Protein AF-A0A497RKM7-F1 (afdb_monomer_lite)

Foldseek 3Di:
DPDVDPDQWDDWDWDQDPQEIETETEGAEEAQPPCVVVVVVVVQVVQCVVSVVVVGHHDYYHYHYPYYDHDPVVVVD

Sequence (77 aa):
MDIEYPPCLTILDTEILDNRLHFIVYFRSRDAYGGFPANVAGLQLLKEYMANEVGVEPGKTIVFAKDIHLYERQFNW

Radius of gyration: 14.74 Å; chains: 1; bounding box: 37×22×37 Å

Structure (mmCIF, N/CA/C/O backbone):
data_AF-A0A497RKM7-F1
#
_entry.id   AF-A0A497RKM7-F1
#
loop_
_atom_site.group_PDB
_atom_site.id
_atom_site.type_symbol
_atom_site.label_atom_id
_atom_site.label_alt_id
_atom_site.label_comp_id
_atom_site.label_asym_id
_atom_site.label_entity_id
_atom_site.label_seq_id
_atom_site.pdbx_PDB_ins_code
_atom_site.Cartn_x
_atom_site.Cartn_y
_atom_site.Cartn_z
_atom_site.occupancy
_atom_site.B_iso_or_equiv
_atom_site.auth_seq_id
_atom_site.auth_comp_id
_atom_site.auth_asym_id
_atom_site.auth_atom_id
_atom_site.pdbx_PDB_model_num
ATOM 1 N N . MET A 1 1 ? -7.356 13.442 -19.363 1.00 53.84 1 MET A N 1
ATOM 2 C CA . MET A 1 1 ? -6.258 14.127 -18.654 1.00 53.84 1 MET A CA 1
ATOM 3 C C . MET A 1 1 ? -4.972 13.501 -19.154 1.00 53.84 1 MET A C 1
ATOM 5 O O . MET A 1 1 ? -4.692 12.376 -18.761 1.00 53.84 1 MET A O 1
ATOM 9 N N . ASP A 1 2 ? -4.263 14.169 -20.063 1.00 69.06 2 ASP A N 1
ATOM 10 C CA . ASP A 1 2 ? -2.923 13.742 -20.477 1.00 69.06 2 ASP A CA 1
ATOM 11 C C . ASP A 1 2 ? -1.925 14.227 -19.429 1.00 69.06 2 ASP A C 1
ATOM 13 O O . ASP A 1 2 ? -1.530 15.389 -19.400 1.00 69.06 2 ASP A O 1
ATOM 17 N N . ILE A 1 3 ? -1.604 13.333 -18.501 1.00 81.38 3 ILE A N 1
ATOM 18 C CA . ILE A 1 3 ? -0.570 13.523 -17.486 1.00 81.38 3 ILE A CA 1
ATOM 19 C C . ILE A 1 3 ? 0.644 12.719 -17.934 1.00 81.38 3 ILE A C 1
ATOM 21 O O . ILE A 1 3 ? 0.526 11.517 -18.155 1.00 81.38 3 ILE A O 1
ATOM 25 N N . GLU A 1 4 ? 1.792 13.388 -18.056 1.00 86.81 4 GLU A N 1
ATOM 26 C CA . GLU A 1 4 ? 3.057 12.808 -18.537 1.00 86.81 4 GLU A CA 1
ATOM 27 C C . GLU A 1 4 ? 3.481 11.575 -17.718 1.00 86.81 4 GLU A C 1
ATOM 29 O O . GLU A 1 4 ? 3.964 10.587 -18.265 1.00 86.81 4 GLU A O 1
ATOM 34 N N . TYR A 1 5 ? 3.195 11.591 -16.410 1.00 85.69 5 TYR A N 1
ATOM 35 C CA . TYR A 1 5 ? 3.467 10.490 -15.486 1.00 85.69 5 TYR A CA 1
ATOM 36 C C . TYR A 1 5 ? 2.199 10.135 -14.702 1.00 85.69 5 TYR A C 1
ATOM 38 O O . TYR A 1 5 ? 1.992 10.634 -13.593 1.00 85.69 5 TYR A O 1
ATOM 46 N N . PRO A 1 6 ? 1.312 9.288 -15.253 1.00 89.69 6 PRO A N 1
ATOM 47 C CA . PRO A 1 6 ? 0.110 8.902 -14.533 1.00 89.69 6 PRO A CA 1
ATOM 48 C C . PRO A 1 6 ? 0.486 8.143 -13.250 1.00 89.69 6 PRO A C 1
ATOM 50 O O . PRO A 1 6 ? 1.476 7.403 -13.245 1.00 89.69 6 PRO A O 1
ATOM 53 N N . PRO A 1 7 ? -0.285 8.261 -12.159 1.00 92.06 7 PRO A N 1
ATOM 54 C CA . PRO A 1 7 ? 0.050 7.602 -10.902 1.00 92.06 7 PRO A CA 1
ATOM 55 C C . PRO A 1 7 ? 0.075 6.079 -11.076 1.00 92.06 7 PRO A C 1
ATOM 57 O O . PRO A 1 7 ? -0.739 5.503 -11.804 1.00 92.06 7 PRO A O 1
ATOM 60 N N . CYS A 1 8 ? 1.054 5.418 -10.459 1.00 93.88 8 CYS A N 1
ATOM 61 C CA . CYS A 1 8 ? 1.167 3.961 -10.498 1.00 93.88 8 CYS A CA 1
ATOM 62 C C . CYS A 1 8 ? 0.158 3.290 -9.556 1.00 93.88 8 CYS A C 1
ATOM 64 O O . CYS A 1 8 ? -0.440 2.281 -9.926 1.00 93.88 8 CYS A O 1
ATOM 66 N N . L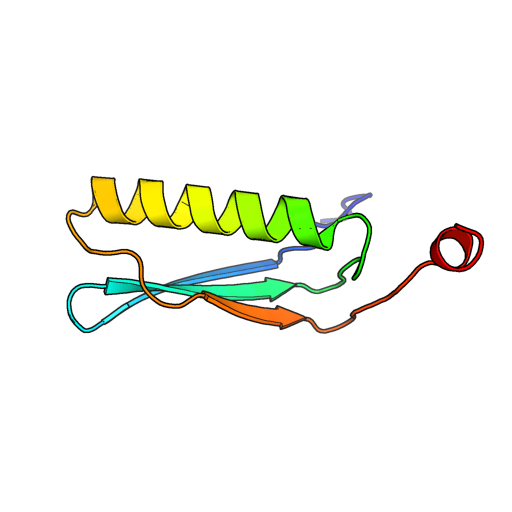EU A 1 9 ? -0.057 3.877 -8.377 1.00 94.75 9 LEU A N 1
ATOM 67 C CA . LEU A 1 9 ? -1.138 3.563 -7.450 1.00 94.75 9 LEU A CA 1
ATOM 68 C C . LEU A 1 9 ? -2.417 4.227 -7.961 1.00 94.75 9 LEU A C 1
ATOM 70 O O . LEU A 1 9 ? -2.475 5.452 -8.026 1.00 94.75 9 LEU A O 1
ATOM 74 N N . THR A 1 10 ? -3.425 3.445 -8.338 1.00 95.44 10 THR A N 1
ATOM 75 C CA . THR A 1 10 ? -4.667 4.007 -8.898 1.00 95.44 10 THR A CA 1
ATOM 76 C C . THR A 1 10 ? -5.875 3.810 -7.997 1.00 95.44 10 THR A C 1
ATOM 78 O O . THR A 1 10 ? -6.830 4.568 -8.120 1.00 95.44 10 THR A O 1
ATOM 81 N N . ILE A 1 11 ? -5.852 2.812 -7.109 1.00 96.88 11 ILE A N 1
ATOM 82 C CA . ILE A 1 11 ? -6.902 2.596 -6.109 1.00 96.88 11 ILE A CA 1
ATOM 83 C C . ILE A 1 11 ? -6.235 2.317 -4.765 1.00 96.88 11 ILE A C 1
ATOM 85 O O . ILE A 1 11 ? -5.354 1.460 -4.668 1.00 96.88 11 ILE A O 1
ATOM 89 N N . LEU A 1 12 ? -6.687 3.041 -3.746 1.00 97.38 12 LEU A N 1
ATOM 90 C CA . LEU A 1 12 ? -6.484 2.736 -2.338 1.00 97.38 12 LEU A CA 1
ATOM 91 C C . LEU A 1 12 ? -7.875 2.686 -1.713 1.00 97.38 12 LEU A C 1
ATOM 93 O O . LEU A 1 12 ? -8.453 3.723 -1.402 1.00 97.38 12 LEU A O 1
ATOM 97 N N . ASP A 1 13 ? -8.420 1.484 -1.625 1.00 98.19 13 ASP A N 1
ATOM 98 C CA . ASP A 1 13 ? -9.700 1.219 -0.990 1.00 98.19 13 ASP A CA 1
ATOM 99 C C . ASP A 1 13 ? -9.461 0.812 0.467 1.00 98.19 13 ASP A C 1
ATOM 101 O O . ASP A 1 13 ? -8.456 0.165 0.791 1.00 98.19 13 ASP A O 1
ATOM 105 N N . THR A 1 14 ? -10.339 1.253 1.360 1.00 98.06 14 THR A N 1
ATOM 106 C CA . THR A 1 14 ? -10.179 1.087 2.801 1.00 98.06 14 THR A CA 1
ATOM 107 C C . THR A 1 14 ? -11.458 0.555 3.423 1.00 98.06 14 THR A C 1
ATOM 109 O O . THR A 1 14 ? -12.556 1.038 3.166 1.00 98.06 14 THR A O 1
ATOM 112 N N . GLU A 1 15 ? -11.308 -0.444 4.285 1.00 98.12 15 GLU A N 1
ATOM 113 C CA . GLU A 1 15 ? -12.434 -1.095 4.946 1.00 98.12 15 GLU A CA 1
ATOM 114 C C . GLU A 1 15 ? -12.124 -1.288 6.427 1.00 98.12 15 GLU A C 1
ATOM 116 O O . GLU A 1 15 ? -11.019 -1.694 6.790 1.00 98.12 15 GLU A O 1
ATOM 121 N N . ILE A 1 16 ? -13.102 -1.016 7.293 1.00 98.50 16 ILE A N 1
ATOM 122 C CA . ILE A 1 16 ? -13.017 -1.366 8.710 1.00 98.50 16 ILE A CA 1
ATOM 123 C C . ILE A 1 16 ? -13.835 -2.632 8.940 1.00 98.50 16 ILE A C 1
ATOM 125 O O . ILE A 1 16 ? -15.056 -2.624 8.806 1.00 98.50 16 ILE A O 1
ATOM 129 N N . LEU A 1 17 ? -13.151 -3.704 9.329 1.00 98.12 17 LEU A N 1
ATOM 130 C CA . LEU A 1 17 ? -13.750 -4.994 9.657 1.00 98.12 17 LEU A CA 1
ATOM 131 C C . LEU A 1 17 ? -13.075 -5.548 10.911 1.00 98.12 17 LEU A C 1
ATOM 133 O O . LEU A 1 17 ? -11.847 -5.509 11.014 1.00 98.12 17 LEU A O 1
ATOM 137 N N . ASP A 1 18 ? -13.867 -6.046 11.862 1.00 97.81 18 ASP A N 1
ATOM 138 C CA . ASP A 1 18 ? -13.395 -6.566 13.156 1.00 97.81 18 ASP A CA 1
ATOM 139 C C . ASP A 1 18 ? -12.496 -5.578 13.923 1.00 97.81 18 ASP A C 1
ATOM 141 O O . ASP A 1 18 ? -11.436 -5.933 14.441 1.00 97.81 18 ASP A O 1
ATOM 145 N N . ASN A 1 19 ? -12.920 -4.309 13.967 1.00 98.06 19 ASN A N 1
ATOM 146 C CA . ASN A 1 19 ? -12.193 -3.199 14.596 1.00 98.06 19 ASN A CA 1
ATOM 147 C C . ASN A 1 19 ? -10.764 -3.003 14.051 1.00 98.06 19 ASN A C 1
ATOM 149 O O . ASN A 1 19 ? -9.857 -2.590 14.779 1.00 98.06 19 ASN A O 1
ATOM 153 N N . ARG A 1 20 ? -10.553 -3.335 12.769 1.00 98.62 20 ARG A N 1
ATOM 154 C CA . ARG A 1 20 ? -9.272 -3.196 12.074 1.00 98.62 20 ARG A CA 1
ATOM 155 C C . ARG A 1 20 ? -9.428 -2.490 10.734 1.00 98.62 20 ARG A C 1
ATOM 157 O O . ARG A 1 20 ? -10.326 -2.835 9.974 1.00 98.62 20 ARG A O 1
ATOM 164 N N . LEU A 1 21 ? -8.524 -1.559 10.430 1.00 98.75 21 LEU A N 1
ATOM 165 C CA . LEU A 1 21 ? -8.453 -0.860 9.144 1.00 98.75 21 LEU A CA 1
ATOM 166 C C . LEU A 1 21 ? -7.647 -1.676 8.128 1.00 98.75 21 LEU A C 1
ATOM 168 O O . LEU A 1 21 ? -6.426 -1.800 8.246 1.00 98.75 21 LEU A O 1
ATOM 172 N N . HIS A 1 22 ? -8.316 -2.216 7.116 1.00 98.56 22 HIS A N 1
ATOM 173 C CA . HIS A 1 22 ? -7.711 -2.960 6.015 1.00 98.56 22 HIS A CA 1
ATOM 174 C C . HIS A 1 22 ? -7.544 -2.065 4.791 1.00 98.56 22 HIS A C 1
ATOM 176 O O . HIS A 1 22 ? -8.383 -1.212 4.512 1.00 98.56 22 HIS A O 1
ATOM 182 N N . PHE A 1 23 ? -6.456 -2.278 4.055 1.00 98.50 23 PHE A N 1
ATOM 183 C CA . PHE A 1 23 ? -6.182 -1.610 2.784 1.00 98.50 23 PHE A CA 1
ATOM 184 C C . PHE A 1 23 ? -6.295 -2.611 1.638 1.00 98.50 23 PHE A C 1
ATOM 186 O O . PHE A 1 23 ? -5.652 -3.663 1.666 1.00 98.50 23 PHE A O 1
ATOM 193 N N . ILE A 1 24 ? -7.042 -2.251 0.601 1.00 98.19 24 ILE A N 1
ATOM 194 C CA . ILE A 1 24 ? -7.114 -2.957 -0.671 1.00 98.19 24 ILE A CA 1
ATOM 195 C C . ILE A 1 24 ? -6.532 -2.028 -1.733 1.00 98.19 24 ILE A C 1
ATOM 197 O O . ILE A 1 24 ? -7.069 -0.972 -2.055 1.00 98.19 24 ILE A O 1
ATOM 201 N N . VAL A 1 25 ? -5.368 -2.399 -2.249 1.00 97.25 25 VAL A N 1
ATOM 202 C CA . VAL A 1 25 ? -4.506 -1.508 -3.023 1.00 97.25 25 VAL A CA 1
ATOM 203 C C . VAL A 1 25 ? -4.370 -2.045 -4.435 1.00 97.25 25 VAL A C 1
ATOM 205 O O . VAL A 1 25 ? -4.067 -3.223 -4.611 1.00 97.25 25 VAL A O 1
ATOM 208 N N . TYR A 1 26 ? -4.525 -1.193 -5.446 1.00 97.06 26 TYR A N 1
ATOM 209 C CA . TYR A 1 26 ? -4.293 -1.569 -6.839 1.00 97.06 26 TYR A CA 1
ATOM 210 C C . TYR A 1 26 ? -3.251 -0.668 -7.503 1.00 97.06 26 TYR A C 1
ATOM 212 O O . TYR A 1 26 ? -3.394 0.558 -7.569 1.00 97.06 26 TYR A O 1
ATOM 220 N N . PHE A 1 27 ? -2.233 -1.310 -8.071 1.00 96.25 27 PHE A N 1
ATOM 221 C CA . PHE A 1 27 ? -1.222 -0.687 -8.913 1.00 96.25 27 PHE A CA 1
ATOM 222 C C . PHE A 1 27 ? -1.435 -1.045 -10.387 1.00 96.25 27 PHE A C 1
ATOM 224 O O . PHE A 1 27 ? -1.544 -2.216 -10.754 1.00 96.25 27 PHE A O 1
ATOM 231 N N . ARG A 1 28 ? -1.408 -0.048 -11.276 1.00 95.38 28 ARG A N 1
ATOM 232 C CA . ARG A 1 28 ? -1.438 -0.298 -12.729 1.00 95.38 28 ARG A CA 1
ATOM 233 C C . ARG A 1 28 ? -0.102 -0.805 -13.282 1.00 95.38 28 ARG A C 1
ATOM 235 O O . ARG A 1 28 ? -0.094 -1.417 -14.340 1.00 95.38 28 ARG A O 1
ATOM 242 N N . SER A 1 29 ? 1.005 -0.477 -12.619 1.00 93.12 29 SER A N 1
ATOM 243 C CA . SER A 1 29 ? 2.376 -0.815 -13.016 1.00 93.12 29 SER A CA 1
ATOM 244 C C . SER A 1 29 ? 3.283 -0.657 -11.803 1.00 93.12 29 SER A C 1
ATOM 246 O O . SER A 1 29 ? 3.136 0.316 -11.056 1.00 93.12 29 SER A O 1
ATOM 248 N N . ARG A 1 30 ? 4.176 -1.617 -11.561 1.00 90.38 30 ARG A N 1
ATOM 249 C CA . ARG A 1 30 ? 4.944 -1.681 -10.320 1.00 90.38 30 ARG A CA 1
ATOM 250 C C . ARG A 1 30 ? 6.347 -2.230 -10.540 1.00 90.38 30 ARG A C 1
ATOM 252 O O . ARG A 1 30 ? 6.516 -3.402 -10.855 1.00 90.38 30 ARG A O 1
ATOM 259 N N . ASP A 1 31 ? 7.341 -1.390 -10.251 1.00 92.81 31 ASP A N 1
ATOM 260 C CA . ASP A 1 31 ? 8.730 -1.831 -10.103 1.00 92.81 31 ASP A CA 1
ATOM 261 C C . ASP A 1 31 ? 8.824 -2.785 -8.905 1.00 92.81 31 ASP A C 1
ATOM 263 O O . ASP A 1 31 ? 8.612 -2.383 -7.755 1.00 92.81 31 ASP A O 1
ATOM 267 N N . ALA A 1 32 ? 9.111 -4.050 -9.193 1.00 90.81 32 ALA A N 1
ATOM 268 C CA . ALA A 1 32 ? 9.165 -5.136 -8.227 1.00 90.81 32 ALA A CA 1
ATOM 269 C C . ALA A 1 32 ? 10.371 -5.050 -7.281 1.00 90.81 32 ALA A C 1
ATOM 271 O O . ALA A 1 32 ? 10.401 -5.764 -6.283 1.00 90.81 32 ALA A O 1
ATOM 272 N N . TYR A 1 33 ? 11.342 -4.182 -7.574 1.00 89.94 33 TYR A N 1
ATOM 273 C CA . TYR A 1 33 ? 12.581 -4.086 -6.815 1.00 89.94 33 TYR A CA 1
ATOM 274 C C . TYR A 1 33 ? 12.852 -2.671 -6.307 1.00 89.94 33 TYR A C 1
ATOM 276 O O . TYR A 1 33 ? 12.936 -2.460 -5.103 1.00 89.94 33 TYR A O 1
ATOM 284 N N . GLY A 1 34 ? 12.979 -1.684 -7.196 1.00 87.38 34 GLY A N 1
ATOM 285 C CA . GLY A 1 34 ? 13.434 -0.344 -6.811 1.00 87.38 34 GLY A CA 1
ATOM 286 C C . GLY A 1 34 ? 12.373 0.423 -6.025 1.00 87.38 34 GLY A C 1
ATOM 287 O O . GLY A 1 34 ? 12.641 0.973 -4.961 1.00 87.38 34 GLY A O 1
ATOM 288 N N . GLY A 1 35 ? 11.142 0.429 -6.540 1.00 84.31 35 GLY A N 1
ATOM 289 C CA . GLY A 1 35 ? 10.017 1.131 -5.918 1.00 84.31 35 GLY A CA 1
ATOM 290 C C . GLY A 1 35 ? 9.265 0.312 -4.867 1.00 84.31 35 GLY A C 1
ATOM 291 O O . GLY A 1 35 ? 8.594 0.885 -4.008 1.00 84.31 35 GLY A O 1
ATOM 292 N N . PHE A 1 36 ? 9.350 -1.021 -4.916 1.00 86.81 36 PHE A N 1
ATOM 293 C CA . PHE A 1 36 ? 8.561 -1.902 -4.053 1.00 86.81 36 PHE A CA 1
ATOM 294 C C . PHE A 1 36 ? 8.741 -1.610 -2.550 1.00 86.81 36 PHE A C 1
ATOM 296 O O . PHE A 1 36 ? 7.715 -1.393 -1.895 1.00 86.81 36 PHE A O 1
ATOM 303 N N . PRO A 1 37 ? 9.970 -1.549 -1.992 1.00 88.00 37 PRO A N 1
ATOM 304 C CA . PRO A 1 37 ? 10.163 -1.413 -0.548 1.00 88.00 37 PRO A CA 1
ATOM 305 C C . PRO A 1 37 ? 9.606 -0.095 -0.006 1.00 88.00 37 PRO A C 1
ATOM 307 O O . PRO A 1 37 ? 8.851 -0.096 0.965 1.00 88.00 37 PRO A O 1
ATOM 310 N N . ALA A 1 38 ? 9.914 1.017 -0.679 1.00 91.44 38 ALA A N 1
ATOM 311 C CA . ALA A 1 38 ? 9.460 2.344 -0.275 1.00 91.44 38 ALA A CA 1
ATOM 312 C C . ALA A 1 38 ? 7.930 2.469 -0.342 1.00 91.44 38 ALA A C 1
ATOM 314 O O . ALA A 1 38 ? 7.311 2.986 0.586 1.00 91.44 38 ALA A O 1
ATOM 315 N N . ASN A 1 39 ? 7.306 1.928 -1.395 1.00 91.75 39 ASN A N 1
ATOM 316 C CA . ASN A 1 39 ? 5.852 1.968 -1.551 1.00 91.75 39 ASN A CA 1
ATOM 317 C C . ASN A 1 39 ? 5.130 1.166 -0.458 1.00 91.75 39 ASN A C 1
ATOM 319 O O . ASN A 1 39 ? 4.113 1.618 0.060 1.00 91.75 39 ASN A O 1
ATOM 323 N N . VAL A 1 40 ? 5.641 -0.018 -0.096 1.00 91.88 40 VAL A N 1
ATOM 324 C CA . VAL A 1 40 ? 5.045 -0.835 0.977 1.00 91.88 40 VAL A CA 1
ATOM 325 C C . VAL A 1 40 ? 5.204 -0.152 2.330 1.00 91.88 40 VAL A C 1
ATOM 327 O O . VAL A 1 40 ? 4.231 -0.073 3.076 1.00 91.88 40 VAL A O 1
ATOM 330 N N . ALA A 1 41 ? 6.393 0.380 2.626 1.00 94.94 41 ALA A N 1
ATOM 331 C CA . ALA A 1 41 ? 6.640 1.104 3.868 1.00 94.94 41 ALA A CA 1
ATOM 332 C C . ALA A 1 41 ? 5.725 2.332 3.993 1.00 94.94 41 ALA A C 1
ATOM 334 O O . ALA A 1 41 ? 5.067 2.505 5.015 1.00 94.94 41 ALA A O 1
ATOM 335 N N . GLY A 1 42 ? 5.611 3.136 2.931 1.00 96.69 42 GLY A N 1
ATOM 336 C CA . GLY A 1 42 ? 4.734 4.307 2.912 1.00 96.69 42 GLY A CA 1
ATOM 337 C C . GLY A 1 42 ? 3.261 3.955 3.130 1.00 96.69 42 GLY A C 1
ATOM 338 O O . GLY A 1 42 ? 2.589 4.600 3.930 1.00 96.69 42 GLY A O 1
ATOM 339 N N . LEU A 1 43 ? 2.762 2.897 2.481 1.00 96.88 43 LEU A N 1
ATOM 340 C CA . LEU A 1 43 ? 1.384 2.431 2.677 1.00 96.88 43 LEU A CA 1
ATOM 341 C C . LEU A 1 43 ? 1.137 1.898 4.091 1.00 96.88 43 LEU A C 1
ATOM 343 O O . LEU A 1 43 ? 0.055 2.105 4.635 1.00 96.88 43 LEU A O 1
ATOM 347 N N . GLN A 1 44 ? 2.118 1.221 4.689 1.00 97.44 44 GLN A N 1
ATOM 348 C CA . GLN A 1 44 ? 1.999 0.734 6.060 1.00 97.44 44 GLN A CA 1
ATOM 349 C C . GLN A 1 44 ? 1.947 1.898 7.057 1.00 97.44 44 GLN A C 1
ATOM 351 O O . GLN A 1 44 ? 1.042 1.927 7.887 1.00 97.44 44 GLN A O 1
ATOM 356 N N . LEU A 1 45 ? 2.840 2.882 6.920 1.00 98.19 45 LEU A N 1
ATOM 357 C CA . LEU A 1 45 ? 2.849 4.077 7.768 1.00 98.19 45 LEU A CA 1
ATOM 358 C C . LEU A 1 45 ? 1.548 4.878 7.634 1.00 98.19 45 LEU A C 1
ATOM 360 O O . LEU A 1 45 ? 0.983 5.314 8.634 1.00 98.19 45 LEU A O 1
ATOM 364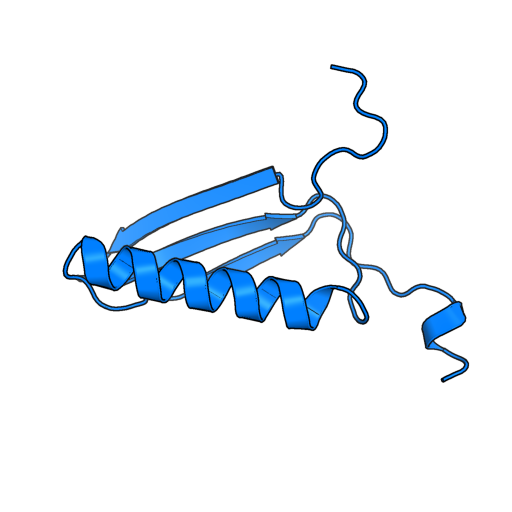 N N . LEU A 1 46 ? 1.032 5.025 6.410 1.00 98.19 46 LEU A N 1
ATOM 365 C CA . LEU A 1 46 ? -0.254 5.680 6.172 1.00 98.19 46 LEU A CA 1
ATOM 366 C C . LEU A 1 46 ? -1.404 4.939 6.865 1.00 98.19 46 LEU A C 1
ATOM 368 O O . LEU A 1 46 ? -2.254 5.572 7.486 1.00 98.19 46 LEU A O 1
ATOM 372 N N . LYS A 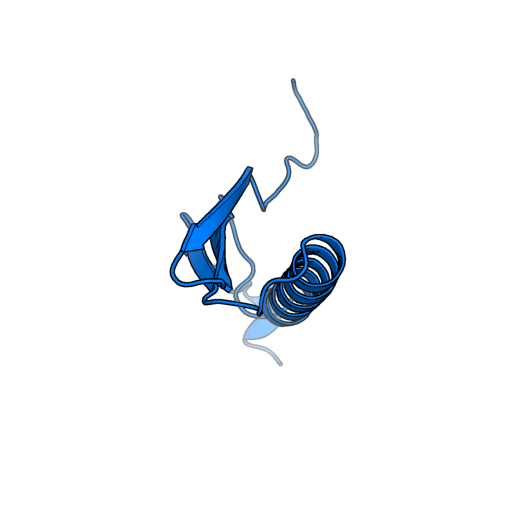1 47 ? -1.430 3.605 6.783 1.00 98.38 47 LYS A N 1
ATOM 373 C CA . LYS A 1 47 ? -2.457 2.786 7.436 1.00 98.38 47 LYS A CA 1
ATOM 374 C C . LYS A 1 47 ? -2.410 2.921 8.950 1.00 98.38 47 LYS A C 1
ATOM 376 O O . LYS A 1 47 ? -3.458 3.066 9.561 1.00 98.38 47 LYS A O 1
ATOM 381 N N . GLU A 1 48 ? -1.222 2.869 9.544 1.00 98.44 48 GLU A N 1
ATOM 382 C CA . GLU A 1 48 ? -1.041 3.027 10.991 1.00 98.44 48 GLU A CA 1
ATOM 383 C C . GLU A 1 48 ? -1.496 4.408 11.460 1.00 98.44 48 GLU A C 1
ATOM 385 O O . GLU A 1 48 ? -2.245 4.504 12.429 1.00 98.44 48 GLU A O 1
ATOM 390 N N . TYR A 1 49 ? -1.126 5.459 10.723 1.00 98.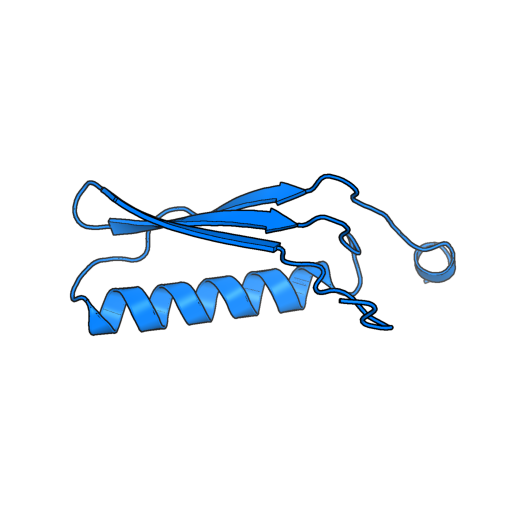62 49 TYR A N 1
ATOM 391 C CA . TYR A 1 49 ? -1.600 6.813 10.988 1.00 98.62 49 TYR A CA 1
ATOM 392 C C . TYR A 1 49 ? -3.132 6.897 10.929 1.00 98.62 49 TYR A C 1
ATOM 394 O O . TYR A 1 49 ? -3.764 7.309 11.895 1.00 98.62 49 TYR A O 1
ATOM 402 N N . MET A 1 50 ? -3.746 6.441 9.834 1.00 98.56 50 MET A N 1
ATOM 403 C CA . MET A 1 50 ? -5.204 6.471 9.678 1.00 98.56 50 MET A CA 1
ATOM 404 C C . MET A 1 50 ? -5.929 5.631 10.735 1.00 98.56 50 MET A C 1
ATOM 406 O O . MET A 1 50 ? -6.959 6.055 11.249 1.00 98.56 50 MET A O 1
ATOM 410 N N . ALA A 1 51 ? -5.407 4.449 11.067 1.00 98.56 51 ALA A N 1
ATOM 411 C CA . ALA A 1 51 ? -5.994 3.569 12.071 1.00 98.56 51 ALA A CA 1
ATOM 412 C C . ALA A 1 51 ? -5.997 4.240 13.455 1.00 98.56 51 ALA A C 1
ATOM 414 O O . ALA A 1 51 ? -7.026 4.236 14.130 1.00 98.56 51 ALA A O 1
ATOM 415 N N . ASN A 1 52 ? -4.893 4.905 13.819 1.00 98.50 52 ASN A N 1
ATOM 416 C CA . ASN A 1 52 ? -4.783 5.679 15.054 1.00 98.50 52 ASN A CA 1
ATOM 417 C C . ASN A 1 52 ? -5.797 6.833 15.115 1.00 98.50 52 ASN A C 1
ATOM 419 O O . ASN A 1 52 ? -6.498 6.968 16.113 1.00 98.50 52 ASN A O 1
ATOM 423 N N . GLU A 1 53 ? -5.923 7.624 14.045 1.00 98.56 53 GLU A N 1
ATOM 424 C CA . GLU A 1 53 ? -6.876 8.746 14.000 1.00 98.56 53 GLU A CA 1
ATOM 425 C C . GLU A 1 53 ? -8.342 8.294 14.099 1.00 98.56 53 GLU A C 1
ATOM 427 O O . GLU A 1 53 ? -9.187 9.018 14.621 1.00 98.56 53 GLU A O 1
ATOM 432 N N . VAL A 1 54 ? -8.657 7.089 13.613 1.00 97.69 54 VAL A N 1
ATOM 433 C CA . VAL A 1 54 ? -10.013 6.518 13.652 1.00 97.69 54 VAL A CA 1
ATOM 434 C C . VAL A 1 54 ? -10.272 5.705 14.935 1.00 97.69 54 VAL A C 1
ATOM 436 O O . VAL A 1 54 ? -11.423 5.413 15.253 1.00 97.69 54 VAL A O 1
ATOM 439 N N . GLY A 1 55 ? -9.235 5.367 15.708 1.00 98.31 55 GLY A N 1
ATOM 440 C CA . GLY A 1 55 ? -9.352 4.584 16.944 1.00 98.31 55 GLY A CA 1
ATOM 441 C C . GLY A 1 55 ? -9.518 3.075 16.723 1.00 98.31 55 GLY A C 1
ATOM 442 O O . GLY A 1 55 ? -10.166 2.399 17.524 1.00 98.31 55 GLY A O 1
ATOM 443 N N . VAL A 1 56 ? -8.957 2.542 15.635 1.00 98.75 56 VAL A N 1
ATOM 444 C CA . VAL A 1 56 ? -8.974 1.111 15.284 1.00 98.75 56 VAL A CA 1
ATOM 445 C C . VAL A 1 56 ? -7.553 0.573 15.125 1.00 98.75 56 VAL A C 1
ATOM 447 O O . VAL A 1 56 ? -6.593 1.328 15.009 1.00 98.75 56 VAL A O 1
ATOM 450 N N . GLU A 1 57 ? -7.399 -0.748 15.087 1.00 98.62 57 GLU A N 1
ATOM 451 C CA . GLU A 1 57 ? -6.089 -1.378 14.892 1.00 98.62 57 GLU A CA 1
ATOM 452 C C . GLU A 1 57 ? -5.724 -1.476 13.396 1.00 98.62 57 GLU A C 1
ATOM 454 O O . GLU A 1 57 ? -6.606 -1.632 12.547 1.00 98.62 57 GLU A O 1
ATOM 459 N N . PRO A 1 58 ? -4.439 -1.462 13.009 1.00 98.38 58 PRO A N 1
ATOM 460 C CA . PRO A 1 58 ? -4.058 -1.744 11.631 1.00 98.38 58 PRO A CA 1
ATOM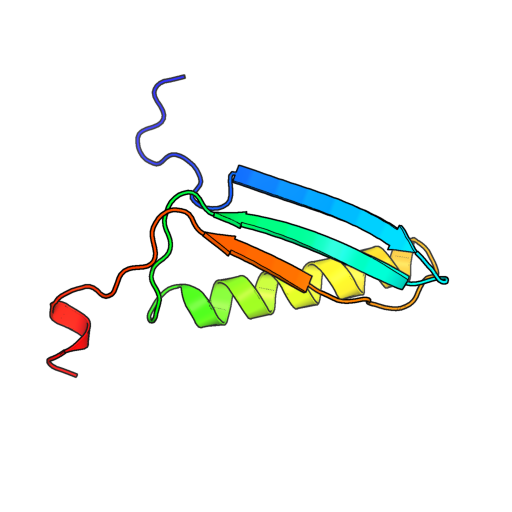 461 C C . PRO A 1 58 ? -4.411 -3.195 11.253 1.00 98.38 58 PRO A C 1
ATOM 463 O O . PRO A 1 58 ? -4.076 -4.165 11.940 1.00 98.38 58 PRO A O 1
ATOM 466 N N . GLY A 1 59 ? -5.112 -3.342 10.131 1.00 98.06 59 GLY A N 1
ATOM 467 C CA . GLY A 1 59 ? -5.511 -4.609 9.527 1.00 98.06 59 GLY A CA 1
ATOM 468 C C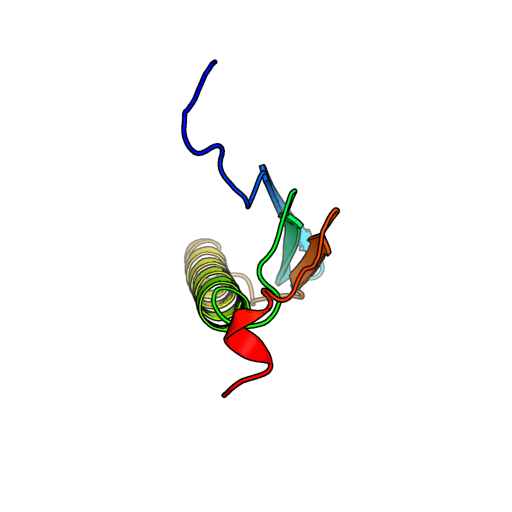 . GLY A 1 59 ? -4.559 -5.074 8.424 1.00 98.06 59 GLY A C 1
ATOM 469 O O . GLY A 1 59 ? -3.398 -4.661 8.333 1.00 98.06 59 GLY A O 1
ATOM 470 N N . LYS A 1 60 ? -5.050 -5.959 7.555 1.00 97.88 60 LYS A N 1
ATOM 471 C CA . LYS A 1 60 ? -4.287 -6.493 6.421 1.00 97.88 60 LYS A CA 1
ATOM 472 C C . LYS A 1 60 ? -4.181 -5.460 5.303 1.00 97.88 60 LYS A C 1
ATOM 474 O O . LYS A 1 60 ? -5.072 -4.645 5.097 1.00 97.88 60 LYS A O 1
ATOM 479 N N . THR A 1 61 ? -3.086 -5.538 4.556 1.00 97.75 61 THR A N 1
ATOM 480 C CA . THR A 1 61 ? -2.958 -4.858 3.265 1.00 97.75 61 THR A CA 1
ATOM 481 C C . THR A 1 61 ? -2.959 -5.918 2.174 1.00 97.75 61 THR A C 1
ATOM 483 O O . THR A 1 61 ? -2.106 -6.805 2.177 1.00 97.75 61 THR A O 1
ATOM 486 N N . ILE A 1 62 ? -3.909 -5.832 1.249 1.00 96.88 62 ILE A N 1
ATOM 487 C CA . ILE A 1 62 ? -4.020 -6.699 0.077 1.00 96.88 62 ILE A CA 1
ATOM 488 C C . ILE A 1 62 ? -3.617 -5.868 -1.135 1.00 96.88 62 ILE A C 1
ATOM 490 O O . ILE A 1 62 ? -4.176 -4.800 -1.368 1.00 96.88 62 ILE A O 1
ATOM 494 N N . VAL A 1 63 ? -2.627 -6.339 -1.894 1.00 95.00 63 VAL A N 1
ATOM 495 C CA . VAL A 1 63 ? -2.077 -5.598 -3.034 1.00 95.00 63 VAL A CA 1
ATOM 496 C C . VAL A 1 63 ? -2.325 -6.362 -4.323 1.00 95.00 63 VAL A C 1
ATOM 498 O O . VAL A 1 63 ? -1.857 -7.485 -4.494 1.00 95.00 63 VAL A O 1
ATOM 501 N N . PHE A 1 64 ? -2.997 -5.700 -5.252 1.00 95.94 64 PHE A N 1
ATOM 502 C CA . PHE A 1 64 ? -3.146 -6.101 -6.637 1.00 95.94 64 PHE A CA 1
ATOM 503 C C . PHE A 1 64 ? -2.220 -5.255 -7.502 1.00 95.94 64 PHE A C 1
ATOM 505 O O . PHE A 1 64 ? -2.064 -4.050 -7.294 1.00 95.94 64 PHE A O 1
ATOM 512 N N . ALA A 1 65 ? -1.606 -5.879 -8.497 1.00 94.94 65 ALA A N 1
ATOM 513 C CA . ALA A 1 65 ? -0.845 -5.166 -9.503 1.00 94.94 65 ALA A CA 1
ATOM 514 C C . ALA A 1 65 ? -1.120 -5.783 -10.868 1.00 94.94 65 ALA A C 1
ATOM 516 O O . ALA A 1 65 ? -1.037 -6.999 -11.028 1.00 94.94 65 ALA A O 1
ATOM 517 N N . LYS A 1 66 ? -1.466 -4.938 -11.840 1.00 95.69 66 LYS A N 1
ATOM 518 C CA . LYS A 1 66 ? -1.684 -5.372 -13.225 1.00 95.69 66 LYS A CA 1
ATOM 519 C C . LYS A 1 66 ? -0.384 -5.802 -13.893 1.00 95.69 66 LYS A C 1
ATOM 521 O O . LYS A 1 66 ? -0.362 -6.790 -14.613 1.00 95.69 66 LYS A O 1
ATOM 526 N N . ASP A 1 67 ? 0.661 -5.018 -13.673 1.00 94.81 67 ASP A N 1
ATOM 527 C CA . ASP A 1 67 ? 1.981 -5.215 -14.250 1.00 94.81 67 ASP A CA 1
ATOM 528 C C . ASP A 1 67 ? 3.015 -5.095 -13.130 1.00 94.81 67 ASP A C 1
ATOM 530 O O . ASP A 1 67 ? 3.050 -4.092 -12.408 1.00 94.81 67 ASP A O 1
ATOM 534 N N . ILE A 1 68 ? 3.786 -6.162 -12.945 1.00 94.25 68 ILE A N 1
ATOM 535 C CA . ILE A 1 68 ? 4.866 -6.265 -11.969 1.00 94.25 68 ILE A CA 1
ATOM 536 C C . ILE A 1 68 ? 6.121 -6.577 -12.765 1.00 94.25 68 ILE A C 1
ATOM 538 O O . ILE A 1 68 ? 6.205 -7.632 -13.394 1.00 94.25 68 ILE A O 1
ATOM 542 N N . HIS A 1 69 ? 7.101 -5.682 -12.713 1.00 93.25 69 HIS A N 1
ATOM 543 C CA . HIS A 1 69 ? 8.256 -5.756 -13.598 1.00 93.25 69 HIS A CA 1
ATOM 544 C C . HIS A 1 69 ? 9.570 -5.466 -12.877 1.00 93.25 69 HIS A C 1
ATOM 546 O O . HIS A 1 69 ? 9.636 -4.689 -11.924 1.00 93.25 69 HIS A O 1
ATOM 552 N N . LEU A 1 70 ? 10.636 -6.092 -13.370 1.00 94.00 70 LEU A N 1
ATOM 553 C CA . LEU A 1 70 ? 12.025 -5.774 -13.048 1.00 94.00 70 LEU A CA 1
ATOM 554 C C . LEU A 1 70 ? 12.631 -5.094 -14.272 1.00 94.00 70 LEU A C 1
ATOM 556 O O . LEU A 1 70 ? 12.413 -5.562 -15.389 1.00 94.00 70 LEU A O 1
ATOM 560 N N . TYR A 1 71 ? 13.385 -4.009 -14.091 1.00 91.38 71 TYR A N 1
ATOM 561 C CA . TYR A 1 71 ? 14.139 -3.469 -15.218 1.00 91.38 71 TYR A CA 1
ATOM 562 C C . TYR A 1 71 ? 15.438 -4.252 -15.397 1.00 91.38 71 TYR A C 1
ATOM 564 O O . TYR A 1 71 ? 16.007 -4.793 -14.453 1.00 91.38 71 TYR A O 1
ATOM 572 N N . GLU A 1 72 ? 15.938 -4.268 -16.630 1.00 92.38 72 GLU A N 1
ATOM 573 C CA . GLU A 1 72 ? 17.173 -4.967 -16.987 1.00 92.38 72 GLU A CA 1
ATOM 574 C C . GLU A 1 72 ? 18.364 -4.538 -16.117 1.00 92.38 72 GLU A C 1
ATOM 576 O O . GLU A 1 72 ? 19.176 -5.359 -15.696 1.00 92.38 72 GLU A O 1
ATOM 581 N N . ARG A 1 73 ? 18.416 -3.248 -15.758 1.00 88.56 73 ARG A N 1
ATOM 582 C CA . ARG A 1 73 ? 19.458 -2.718 -14.876 1.00 88.56 73 ARG A CA 1
ATOM 583 C C . ARG A 1 73 ? 19.542 -3.466 -13.546 1.00 88.56 73 ARG A C 1
ATOM 585 O O . ARG A 1 73 ? 20.643 -3.541 -13.036 1.00 88.56 73 ARG A O 1
ATOM 592 N N . GLN A 1 74 ? 18.438 -4.001 -13.005 1.00 88.38 74 GLN A N 1
ATOM 593 C CA . GLN A 1 74 ? 18.425 -4.753 -11.740 1.00 88.38 74 GLN A CA 1
ATOM 594 C C . GLN A 1 74 ? 19.096 -6.127 -11.816 1.00 88.38 74 GLN A C 1
ATOM 596 O O . GLN A 1 74 ? 19.403 -6.693 -10.773 1.00 88.38 74 GLN A O 1
ATOM 601 N N . PHE A 1 75 ? 19.334 -6.671 -13.010 1.00 85.56 75 PHE A N 1
ATOM 602 C CA . PHE A 1 75 ? 20.003 -7.967 -13.155 1.00 85.56 75 PHE A CA 1
ATOM 603 C C . PHE A 1 75 ? 21.530 -7.864 -13.110 1.00 85.56 75 PHE A C 1
ATOM 605 O O . PHE A 1 75 ? 22.194 -8.861 -12.854 1.00 85.56 75 PHE A O 1
ATOM 612 N N . ASN A 1 76 ? 22.078 -6.669 -13.340 1.00 81.31 76 ASN A N 1
ATOM 613 C CA . ASN A 1 76 ? 23.521 -6.408 -13.348 1.00 81.31 76 ASN A CA 1
ATOM 614 C C . ASN A 1 76 ? 23.991 -5.740 -12.046 1.00 81.31 76 ASN A C 1
ATOM 616 O O . ASN A 1 76 ? 24.912 -4.923 -12.068 1.00 81.31 76 ASN A O 1
ATOM 620 N N . TRP A 1 77 ? 23.288 -6.019 -10.947 1.00 61.06 77 TRP A N 1
ATOM 621 C CA . TRP A 1 77 ? 23.616 -5.535 -9.607 1.00 61.06 77 TRP A CA 1
ATOM 622 C C . TRP A 1 77 ? 24.616 -6.461 -8.928 1.00 61.06 77 TRP A C 1
ATOM 624 O O . TRP A 1 77 ? 24.470 -7.695 -9.080 1.00 61.06 77 TRP A O 1
#

Secondary structure (DSSP, 8-state):
---SS--SEEEEEEEEETTEEEEEEEESSEETTTTHHHHHHHHHHHHHHHHHHHT-EEEEEEEEES-EE--GGGGG-

pLDDT: mean 93.27, std 7.9, range [53.84, 98.75]